Protein AF-A0A7C1ZJC0-F1 (afdb_monomer)

Foldseek 3Di:
DPDDDPVVVVVVVLVCVVVQDDPDNLLVVLVVVLVCCVVVVDVADEEEDLDLSSRVSNLVHPRHAAYEYADELADDSPSVVCVCVVSNHHYHHPPNCVVVCVPPCNPPDDDDDDDDDPVVVVVVVVVVVVVVVVVPDDPDDPVVVVVSVVVNVVD

Secondary structure (DSSP, 8-state):
-PPP-HHHHHHHHHHHHHTT--SS-HHHHHHHHHHHHHTTS-S-EEEE-S-HHHHHHHTTSTTEEEEEEE-SSSS--HHHHHHHHHTT-EEEEE-TTGGGTTSTTTTS-S-------HHHHHHHHHHHHHHHHTTSSPPPPHHHHHHHHHHHHH-

Nearest PDB structures (foldseek):
  1pz0-assembly1_A  TM=6.817E-01  e=5.877E-03  Bacillus subtilis
  4ip7-assembly1_B  TM=6.022E-01  e=1.145E+00  Homo sapiens
  1aqf-assembly2_E  TM=4.657E-01  e=8.931E-01  Oryctolagus cuniculus
  4qg9-assembly1_A  TM=6.695E-01  e=3.957E+00  Homo sapiens
  5sdt-assembly1_A  TM=4.606E-01  e=2.902E+00  Homo sapiens

Sequence (155 aa):
MEPVDDQESMKIIDMAIDLGINLFDTAEIRTNMAELVEGGIVRWYDWSTDRPHQLKVFLKGEHCTATEQDFNIFPDKAETLTMCEGNNLASLNRRPLACGALTENSRLGSGSAVSGGGEEIQKKLAAVRENCEALTFEPLNQTQMDEIELIKKGA

Mean predicted aligned error: 10.47 Å

pLDDT: mean 84.38, std 14.46, range [41.31, 98.38]

Solvent-accessible surface area (backbone atoms only — not comparable to full-atom values): 9472 Å² total; per-residue (Å²): 130,81,84,81,55,67,71,61,52,49,51,51,50,52,48,37,44,77,73,66,58,59,102,59,60,64,63,55,52,48,50,55,52,48,52,36,36,76,70,62,76,38,91,63,48,65,49,79,50,86,46,58,76,61,51,61,59,44,71,75,39,95,53,49,48,36,35,34,28,79,40,37,82,80,63,89,51,67,68,53,50,50,52,22,66,78,65,72,30,46,79,42,63,39,53,60,41,59,88,42,64,74,41,100,59,66,77,72,65,85,82,70,91,72,80,96,47,75,67,59,54,53,53,52,51,51,52,52,49,53,54,54,58,69,67,68,67,75,84,80,51,72,70,59,51,53,50,50,55,51,51,55,77,74,109

Radius of gyration: 20.14 Å; Cα contacts (8 Å, |Δi|>4): 121; chains: 1; bounding box: 45×56×42 Å

Structure (mmCIF, N/CA/C/O backbone):
data_AF-A0A7C1ZJC0-F1
#
_entry.id   AF-A0A7C1ZJC0-F1
#
loop_
_atom_site.group_PDB
_atom_site.id
_atom_site.type_symbol
_atom_site.label_atom_id
_atom_site.label_alt_id
_atom_site.label_comp_id
_atom_site.label_asym_id
_atom_site.label_entity_id
_atom_site.label_seq_id
_atom_site.pdbx_PDB_ins_code
_atom_site.Cartn_x
_atom_site.Cartn_y
_atom_site.Cartn_z
_atom_site.occupancy
_atom_site.B_iso_or_equiv
_atom_site.auth_seq_id
_atom_site.auth_comp_id
_atom_site.auth_asym_id
_atom_site.auth_atom_id
_atom_site.pdbx_PDB_model_num
ATOM 1 N N . MET A 1 1 ? -8.094 40.039 -12.502 1.00 53.28 1 MET A N 1
ATOM 2 C CA . MET A 1 1 ? -8.137 38.936 -11.527 1.00 53.28 1 MET A CA 1
ATOM 3 C C . MET A 1 1 ? -6.715 38.788 -11.046 1.00 53.28 1 MET A C 1
ATOM 5 O O . MET A 1 1 ? -5.845 38.657 -11.900 1.00 53.28 1 MET A O 1
ATOM 9 N N . GLU A 1 2 ? -6.462 38.993 -9.757 1.00 65.00 2 GLU A N 1
ATOM 10 C CA . GLU A 1 2 ? -5.107 38.802 -9.237 1.00 65.00 2 GLU A CA 1
ATOM 11 C C . GLU A 1 2 ? -4.688 37.337 -9.427 1.00 65.00 2 GLU A C 1
ATOM 13 O O . GLU A 1 2 ? -5.559 36.458 -9.411 1.00 65.00 2 GLU A O 1
ATOM 18 N N . PRO A 1 3 ? -3.401 37.072 -9.705 1.00 76.75 3 PRO A N 1
ATOM 19 C CA . PRO A 1 3 ? -2.902 35.710 -9.814 1.00 76.75 3 PRO A CA 1
ATOM 20 C C . PRO A 1 3 ? -3.140 34.971 -8.492 1.00 76.75 3 PRO A C 1
ATOM 22 O O . PRO A 1 3 ? -2.880 35.510 -7.421 1.00 76.75 3 PRO A O 1
ATOM 25 N N . VAL A 1 4 ? -3.675 33.755 -8.582 1.00 76.12 4 VAL A N 1
ATOM 26 C CA . VAL A 1 4 ? -3.938 32.899 -7.419 1.00 76.12 4 VAL A CA 1
ATOM 27 C C . VAL A 1 4 ? -2.607 32.372 -6.883 1.00 76.12 4 VAL A C 1
ATOM 29 O O . VAL A 1 4 ? -1.786 31.891 -7.661 1.00 76.12 4 VAL A O 1
ATOM 32 N N . ASP A 1 5 ? -2.400 32.476 -5.571 1.00 87.19 5 ASP A N 1
ATOM 33 C CA . ASP A 1 5 ? -1.255 31.885 -4.878 1.00 87.19 5 ASP A CA 1
ATOM 34 C C . ASP A 1 5 ? -1.573 30.431 -4.491 1.00 87.19 5 ASP A C 1
ATOM 36 O O . ASP A 1 5 ? -2.455 30.144 -3.670 1.00 87.19 5 ASP A O 1
ATOM 40 N N . ASP A 1 6 ? -0.841 29.498 -5.095 1.00 84.12 6 ASP A N 1
ATOM 41 C CA . ASP A 1 6 ? -0.991 28.066 -4.846 1.00 84.12 6 ASP A CA 1
ATOM 42 C C . ASP A 1 6 ? -0.614 27.688 -3.401 1.00 84.12 6 ASP A C 1
ATOM 44 O O . ASP A 1 6 ? -1.220 26.783 -2.825 1.00 84.12 6 ASP A O 1
ATOM 48 N N . GLN A 1 7 ? 0.333 28.392 -2.765 1.00 79.12 7 GLN A N 1
ATOM 49 C CA . GLN A 1 7 ? 0.718 28.114 -1.376 1.00 79.12 7 GLN A CA 1
ATOM 50 C C . GLN A 1 7 ? -0.364 28.538 -0.383 1.00 79.12 7 GLN A C 1
ATOM 52 O O . GLN A 1 7 ? -0.603 27.847 0.612 1.00 79.12 7 GLN A O 1
ATOM 57 N N . GLU A 1 8 ? -1.021 29.667 -0.636 1.00 82.44 8 GLU A N 1
ATOM 58 C CA . GLU A 1 8 ? -2.151 30.125 0.172 1.00 82.44 8 GLU A CA 1
ATOM 59 C C . GLU A 1 8 ? -3.357 29.193 0.006 1.00 82.44 8 GLU A C 1
ATOM 61 O O . GLU A 1 8 ? -3.970 28.780 0.993 1.00 82.44 8 GLU A O 1
ATOM 66 N N . SER A 1 9 ? -3.626 28.770 -1.231 1.00 80.94 9 SER A N 1
ATOM 67 C CA . SER A 1 9 ? -4.691 27.815 -1.547 1.00 80.94 9 SER A CA 1
ATOM 68 C C . SER A 1 9 ? -4.506 26.485 -0.807 1.00 80.94 9 SER A C 1
ATOM 70 O O . SER A 1 9 ? -5.458 25.968 -0.220 1.00 80.94 9 SER A O 1
ATOM 72 N N . MET A 1 10 ? -3.277 25.958 -0.759 1.00 79.75 10 MET A N 1
ATOM 73 C CA . MET A 1 10 ? -2.966 24.722 -0.033 1.00 79.75 10 MET A CA 1
ATOM 74 C C . MET A 1 10 ? -3.175 24.856 1.477 1.00 79.75 10 MET A C 1
ATOM 76 O O . MET A 1 10 ? -3.800 23.986 2.075 1.00 79.75 10 MET A O 1
ATOM 80 N N . LYS A 1 11 ? -2.758 25.971 2.092 1.00 80.25 11 LYS A N 1
ATOM 81 C CA . LYS A 1 11 ? -2.987 26.213 3.529 1.00 80.25 11 LYS A CA 1
ATOM 82 C C . LYS A 1 11 ? -4.467 26.274 3.883 1.00 80.25 11 LYS A C 1
ATOM 84 O O . LYS A 1 11 ? -4.861 25.792 4.939 1.00 80.25 11 LYS A O 1
ATOM 89 N N . ILE A 1 12 ? -5.285 26.878 3.024 1.00 81.25 12 ILE A N 1
ATOM 90 C CA . ILE A 1 12 ? -6.733 26.965 3.236 1.00 81.25 12 ILE A CA 1
ATOM 91 C C . ILE A 1 12 ? -7.374 25.583 3.119 1.00 81.25 12 ILE A C 1
ATOM 93 O O . ILE A 1 12 ? -8.252 25.262 3.914 1.00 81.25 12 ILE A O 1
ATOM 97 N N . ILE A 1 13 ? -6.929 24.759 2.168 1.00 75.31 13 ILE A N 1
ATOM 98 C CA . ILE A 1 13 ? -7.394 23.375 2.029 1.00 75.31 13 ILE A CA 1
ATOM 99 C C . ILE A 1 13 ? -6.981 22.545 3.248 1.00 75.31 13 ILE A C 1
ATOM 101 O O . ILE A 1 13 ? -7.832 21.872 3.823 1.00 75.31 13 ILE A O 1
ATOM 105 N N . ASP A 1 14 ? -5.723 22.635 3.683 1.00 77.12 14 ASP A N 1
ATOM 106 C CA . ASP A 1 14 ? -5.231 21.940 4.876 1.00 77.12 14 ASP A CA 1
ATOM 107 C C . ASP A 1 14 ? -6.004 22.377 6.125 1.00 77.12 14 ASP A C 1
ATOM 109 O O . ASP A 1 14 ? -6.482 21.539 6.882 1.00 77.12 14 ASP A O 1
ATOM 113 N N . MET A 1 15 ? -6.237 23.681 6.290 1.00 79.44 15 MET A N 1
ATOM 114 C CA . MET A 1 15 ? -7.032 24.218 7.391 1.00 79.44 15 MET A CA 1
ATOM 115 C C . MET A 1 15 ? -8.500 23.786 7.305 1.00 79.44 15 MET A C 1
ATOM 117 O O . MET A 1 15 ? -9.101 23.468 8.322 1.00 79.44 15 MET A O 1
ATOM 121 N N . ALA A 1 16 ? -9.097 23.748 6.113 1.00 73.25 16 ALA A N 1
ATOM 122 C CA . ALA A 1 16 ? -10.458 23.259 5.918 1.00 73.25 16 ALA A CA 1
ATOM 123 C C . ALA A 1 16 ? -10.572 21.774 6.292 1.00 73.25 16 ALA A C 1
ATOM 125 O O . ALA A 1 16 ? -11.546 21.385 6.929 1.00 73.25 16 ALA A O 1
ATOM 126 N N . ILE A 1 17 ? -9.559 20.970 5.967 1.00 70.12 17 ILE A N 1
ATOM 127 C CA . ILE A 1 17 ? -9.466 19.558 6.351 1.00 70.12 17 ILE A CA 1
ATOM 128 C C . ILE A 1 17 ? -9.260 19.411 7.864 1.00 70.12 17 ILE A C 1
ATOM 130 O O . ILE A 1 17 ? -9.956 18.612 8.491 1.00 70.12 17 ILE A O 1
ATOM 134 N N . ASP A 1 18 ? -8.372 20.204 8.469 1.00 72.12 18 ASP A N 1
ATOM 135 C CA . ASP A 1 18 ? -8.158 20.242 9.923 1.00 72.12 18 ASP A CA 1
ATOM 136 C C . ASP A 1 18 ? -9.433 20.663 10.674 1.00 72.12 18 ASP A C 1
ATOM 138 O O . ASP A 1 18 ? -9.714 20.165 11.766 1.00 72.12 18 ASP A O 1
ATOM 142 N N . LEU A 1 19 ? -10.238 21.538 10.063 1.00 67.25 19 LEU A N 1
ATOM 143 C CA . LEU A 1 19 ? -11.550 21.974 10.544 1.00 67.25 19 LEU A CA 1
ATOM 144 C C . LEU A 1 19 ? -12.695 21.011 10.172 1.00 67.25 19 LEU A C 1
ATOM 146 O O . LEU A 1 19 ? -13.842 21.270 10.535 1.00 67.25 19 LEU A O 1
ATOM 150 N N . GLY A 1 20 ? -12.404 19.894 9.495 1.00 55.97 20 GLY A N 1
ATOM 151 C CA . GLY A 1 20 ? -13.347 18.796 9.258 1.00 55.97 20 GLY A CA 1
ATOM 152 C C . GLY A 1 20 ? -14.148 18.857 7.954 1.00 55.97 20 GLY A C 1
ATOM 153 O O . GLY A 1 20 ? -15.104 18.103 7.804 1.00 55.97 20 GLY A O 1
ATOM 154 N N . ILE A 1 21 ? -13.787 19.718 7.001 1.00 65.88 21 ILE A N 1
ATOM 155 C CA . ILE A 1 21 ? -14.431 19.796 5.684 1.00 65.88 21 ILE A CA 1
ATOM 156 C C . ILE A 1 21 ? -13.835 18.732 4.754 1.00 65.88 21 ILE A C 1
ATOM 158 O O . ILE A 1 21 ? -12.668 18.789 4.368 1.00 65.88 21 ILE A O 1
ATOM 162 N N . ASN A 1 22 ? -14.6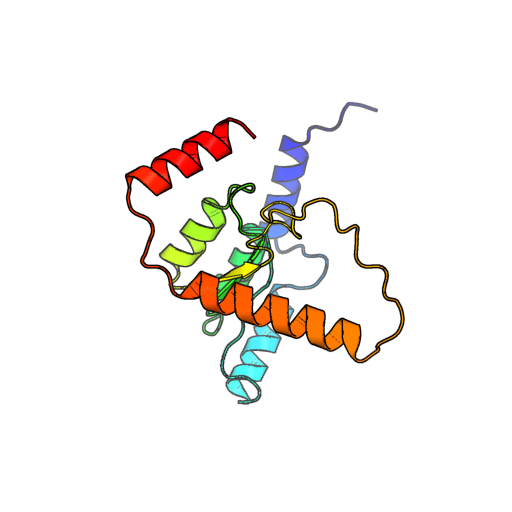63 17.782 4.331 1.00 62.59 22 ASN A N 1
ATOM 163 C CA . ASN A 1 22 ? -14.374 16.802 3.287 1.00 62.59 22 ASN A CA 1
ATOM 164 C C . ASN A 1 22 ? -15.616 16.661 2.370 1.00 62.59 22 ASN A C 1
ATOM 166 O O . ASN A 1 22 ? -16.750 16.868 2.789 1.00 62.59 22 ASN A O 1
ATOM 170 N N . LEU A 1 23 ? -15.418 16.389 1.071 1.00 50.97 23 LEU A N 1
ATOM 171 C CA . LEU A 1 23 ? -16.527 16.295 0.093 1.00 50.97 23 LEU A CA 1
ATOM 172 C C . LEU A 1 23 ? -17.325 14.972 0.222 1.00 50.97 23 LEU A C 1
ATOM 174 O O . LEU A 1 23 ? -18.394 14.824 -0.359 1.00 50.97 23 LEU A O 1
ATOM 178 N N . PHE A 1 24 ? -16.805 14.038 1.015 1.00 55.59 24 PHE A N 1
ATOM 179 C CA . PHE A 1 24 ? -17.445 12.841 1.554 1.00 55.59 24 PHE A CA 1
ATOM 180 C C . PHE A 1 24 ? -16.909 12.711 2.973 1.00 55.59 24 PHE A C 1
ATOM 182 O O . PHE A 1 24 ? -15.687 12.833 3.132 1.00 55.59 24 PHE A O 1
ATOM 189 N N . ASP A 1 25 ? -17.763 12.482 3.973 1.00 66.25 25 ASP A N 1
ATOM 190 C CA . ASP A 1 25 ? -17.308 12.405 5.357 1.00 66.25 25 ASP A CA 1
ATOM 191 C C . ASP A 1 25 ? -16.362 11.216 5.547 1.00 66.25 25 ASP A C 1
ATOM 193 O O . ASP A 1 25 ? -16.732 10.062 5.726 1.00 66.25 25 ASP A O 1
ATOM 197 N N . THR A 1 26 ? -15.071 11.497 5.405 1.00 71.38 26 THR A N 1
ATOM 198 C CA . THR A 1 26 ? -13.993 10.511 5.436 1.00 71.38 26 THR A CA 1
ATOM 199 C C . THR A 1 26 ? -13.913 9.900 6.837 1.00 71.38 26 THR A C 1
ATOM 201 O O . THR A 1 26 ? -13.519 8.746 7.000 1.00 71.38 26 THR A O 1
ATOM 204 N N . ALA A 1 27 ? -14.346 10.657 7.853 1.00 77.06 27 ALA A N 1
ATOM 205 C CA . ALA A 1 27 ? -14.518 10.155 9.203 1.00 77.06 27 ALA A CA 1
ATOM 206 C C . ALA A 1 27 ? -15.741 9.230 9.315 1.00 77.06 27 ALA A C 1
ATOM 208 O O . ALA A 1 27 ? -15.631 8.200 9.975 1.00 77.06 27 ALA A O 1
ATOM 209 N N . GLU A 1 28 ? -16.856 9.543 8.646 1.00 85.25 28 GLU A N 1
ATOM 210 C CA . GLU A 1 28 ? -18.032 8.660 8.567 1.00 85.25 28 GLU A CA 1
ATOM 211 C C . GLU A 1 28 ? -17.680 7.324 7.903 1.00 85.25 28 GLU A C 1
ATOM 213 O O . GLU A 1 28 ? -17.995 6.269 8.448 1.00 85.25 28 GLU A O 1
ATOM 218 N N . ILE A 1 29 ? -16.938 7.339 6.788 1.00 89.19 29 ILE A N 1
ATOM 219 C CA . ILE A 1 29 ? -16.467 6.106 6.134 1.00 89.19 29 ILE A CA 1
ATOM 220 C C . ILE A 1 29 ? -15.636 5.268 7.108 1.00 89.19 29 ILE A C 1
ATOM 222 O O . ILE A 1 29 ? -15.881 4.072 7.243 1.00 89.19 29 ILE A O 1
ATOM 226 N N . ARG A 1 30 ? -14.680 5.875 7.821 1.00 90.19 30 ARG A N 1
ATOM 227 C CA . ARG A 1 30 ? -13.877 5.166 8.829 1.00 90.19 30 ARG A CA 1
ATOM 228 C C . ARG A 1 30 ? -14.754 4.535 9.917 1.00 90.19 30 ARG A C 1
ATOM 230 O O . ARG A 1 30 ? -14.492 3.400 10.305 1.00 90.19 30 ARG A O 1
ATOM 237 N N . THR A 1 31 ? -15.770 5.250 10.402 1.00 91.19 31 THR A N 1
ATOM 238 C CA . THR A 1 31 ? -16.724 4.726 11.394 1.00 91.19 31 THR A CA 1
ATOM 239 C C . THR A 1 31 ? -17.480 3.522 10.841 1.00 91.19 31 THR A C 1
ATOM 241 O O . THR A 1 31 ? -17.463 2.466 11.464 1.00 91.19 31 THR A O 1
ATOM 244 N N . ASN A 1 32 ? -18.033 3.625 9.631 1.00 92.69 32 ASN A N 1
ATOM 245 C CA . ASN A 1 32 ? -18.734 2.513 8.988 1.00 92.69 32 ASN A CA 1
ATOM 246 C C . ASN A 1 32 ? -17.812 1.295 8.815 1.00 92.69 32 ASN A C 1
ATOM 248 O O . ASN A 1 32 ? -18.221 0.164 9.057 1.00 92.69 32 ASN A O 1
ATOM 252 N N . MET A 1 33 ? -16.543 1.503 8.450 1.00 95.12 33 MET A N 1
ATOM 253 C CA . MET A 1 33 ? -15.572 0.410 8.352 1.00 95.12 33 MET A CA 1
ATOM 254 C C . MET A 1 33 ? -15.277 -0.242 9.710 1.00 95.12 33 MET A C 1
ATOM 256 O O . MET A 1 33 ? -15.096 -1.457 9.761 1.00 95.12 33 MET A O 1
ATOM 260 N N . ALA A 1 34 ? -15.255 0.526 10.804 1.00 93.44 34 ALA A N 1
ATOM 261 C CA . ALA A 1 34 ? -15.121 -0.023 12.153 1.00 93.44 34 ALA A CA 1
ATOM 262 C C . ALA A 1 34 ? -16.332 -0.890 12.530 1.00 93.44 34 ALA A C 1
ATOM 264 O O . ALA A 1 34 ? -16.144 -2.014 12.985 1.00 93.44 34 ALA A O 1
ATOM 265 N N . GLU A 1 35 ? -17.555 -0.442 12.229 1.00 95.81 35 GLU A N 1
ATOM 266 C CA . GLU A 1 35 ? -18.773 -1.237 12.446 1.00 95.81 35 GLU A CA 1
ATOM 267 C C . GLU A 1 35 ? -18.755 -2.557 11.655 1.00 95.81 35 GLU A C 1
ATOM 269 O O . GLU A 1 35 ? -19.185 -3.596 12.158 1.00 95.81 35 GLU A O 1
ATOM 274 N N . LEU A 1 36 ? -18.209 -2.562 10.431 1.00 97.06 36 LEU A N 1
ATOM 275 C CA . LEU A 1 36 ? -18.035 -3.795 9.653 1.00 97.06 36 LEU A CA 1
ATOM 276 C C . LEU A 1 36 ? -17.019 -4.757 10.287 1.00 97.06 36 LEU A C 1
ATOM 278 O O . LEU A 1 36 ? -17.187 -5.975 10.167 1.00 97.06 36 LEU A O 1
ATOM 282 N N . VAL A 1 37 ? -15.974 -4.237 10.940 1.00 97.69 37 VAL A N 1
ATOM 283 C CA . VAL A 1 37 ? -15.004 -5.057 11.682 1.00 97.69 37 VAL A CA 1
ATOM 284 C C . VAL A 1 37 ? -15.638 -5.624 12.950 1.00 97.69 37 VAL A C 1
ATOM 286 O O . VAL A 1 37 ? -15.570 -6.832 13.175 1.00 97.69 37 VAL A O 1
ATOM 289 N N . GLU A 1 38 ? -16.318 -4.791 13.738 1.00 97.12 38 GLU A N 1
ATOM 290 C CA . GLU A 1 38 ? -17.031 -5.208 14.953 1.00 97.12 38 GLU A CA 1
ATOM 291 C C . GLU A 1 38 ? -18.128 -6.238 14.650 1.00 97.12 38 GLU A C 1
ATOM 293 O O . GLU A 1 38 ? -18.295 -7.219 15.377 1.00 97.12 38 GLU A O 1
ATOM 298 N N . GLY A 1 39 ? -18.832 -6.062 13.530 1.00 97.44 39 GLY A N 1
ATOM 299 C CA . GLY A 1 39 ? -19.819 -7.009 13.016 1.00 97.44 39 GLY A CA 1
ATOM 300 C C . GLY A 1 39 ? -19.221 -8.293 12.428 1.00 97.44 39 GLY A C 1
ATOM 301 O O . GLY A 1 39 ? -19.972 -9.190 12.045 1.00 97.44 39 GLY A O 1
ATOM 302 N N . GLY A 1 40 ? -17.892 -8.401 12.327 1.00 97.50 40 GLY A N 1
ATOM 303 C CA . GLY A 1 40 ? -17.191 -9.569 11.790 1.00 97.50 40 GLY A CA 1
ATOM 304 C C . GLY A 1 40 ? -17.339 -9.767 10.277 1.00 97.50 40 GLY A C 1
ATOM 305 O O . GLY A 1 40 ? -17.061 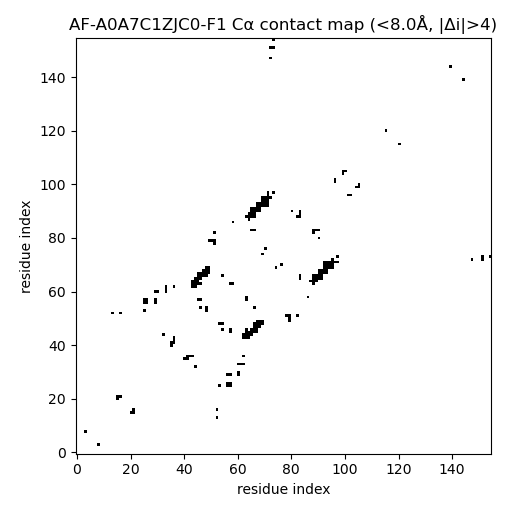-10.857 9.777 1.00 97.50 40 GLY A O 1
ATOM 306 N N . ILE A 1 41 ? -17.778 -8.740 9.541 1.00 98.38 41 ILE A N 1
ATOM 307 C CA . ILE A 1 41 ? -17.953 -8.779 8.079 1.00 98.38 41 ILE A CA 1
ATOM 308 C C . ILE A 1 41 ? -16.589 -8.724 7.385 1.00 98.38 41 ILE A C 1
ATOM 310 O O . ILE A 1 41 ? -16.349 -9.431 6.405 1.00 98.38 41 ILE A O 1
ATOM 314 N N . VAL A 1 42 ? -15.676 -7.915 7.922 1.00 97.31 42 VAL A N 1
ATOM 315 C CA . VAL A 1 42 ? -14.268 -7.856 7.516 1.00 97.31 42 VAL A CA 1
ATOM 316 C C . VAL A 1 42 ? -13.372 -7.981 8.745 1.00 97.31 42 VAL A C 1
ATOM 318 O O . VAL A 1 42 ? -13.799 -7.720 9.862 1.00 97.31 42 VAL A O 1
ATOM 321 N N . ARG A 1 43 ? -12.119 -8.410 8.558 1.00 97.25 43 ARG A N 1
ATOM 322 C CA . ARG A 1 43 ? -11.158 -8.526 9.674 1.00 97.25 43 ARG A CA 1
ATOM 323 C C . ARG A 1 43 ? -10.408 -7.224 9.947 1.00 97.25 43 ARG A C 1
ATOM 325 O O . ARG A 1 43 ? -10.108 -6.934 11.094 1.00 97.25 43 ARG A O 1
ATOM 332 N N . TRP A 1 44 ? -10.091 -6.495 8.881 1.00 96.94 44 TRP A N 1
ATOM 333 C CA . TRP A 1 44 ? -9.297 -5.268 8.872 1.00 96.94 44 TRP A CA 1
ATOM 334 C C . TRP A 1 44 ? -9.714 -4.425 7.670 1.00 96.94 44 TRP A C 1
ATOM 336 O O . TRP A 1 44 ? -10.326 -4.953 6.735 1.00 96.94 44 TRP A O 1
ATOM 346 N N . TYR A 1 45 ? -9.341 -3.151 7.676 1.00 96.12 45 TYR A N 1
ATOM 347 C CA . TYR A 1 45 ? -9.489 -2.274 6.521 1.00 96.12 45 TYR A CA 1
ATOM 348 C C . TYR A 1 45 ? -8.230 -1.435 6.293 1.00 96.12 45 TYR A C 1
ATOM 350 O O . TYR A 1 45 ? -7.327 -1.374 7.130 1.00 96.12 45 TYR A O 1
ATOM 358 N N . ASP A 1 46 ? -8.185 -0.783 5.140 1.00 95.06 46 ASP A N 1
ATOM 359 C CA . ASP A 1 46 ? -7.157 0.170 4.757 1.00 95.06 46 ASP A CA 1
ATOM 360 C C . ASP A 1 46 ? -7.770 1.347 3.987 1.00 95.06 46 ASP A C 1
ATOM 362 O O . ASP A 1 46 ? -8.991 1.458 3.834 1.00 95.06 46 ASP A O 1
ATOM 366 N N . TRP A 1 47 ? -6.910 2.261 3.544 1.00 94.12 47 TRP A N 1
ATOM 367 C CA . TRP A 1 47 ? -7.300 3.358 2.671 1.00 94.12 47 TRP A CA 1
ATOM 368 C C . TRP A 1 47 ? -6.336 3.466 1.490 1.00 94.12 47 TRP A C 1
ATOM 370 O O . TRP A 1 47 ? -5.119 3.530 1.669 1.00 94.12 47 TRP A O 1
ATOM 380 N N . SER A 1 48 ? -6.871 3.499 0.267 1.00 93.81 48 SER A N 1
ATOM 381 C CA . SER A 1 48 ? -6.072 3.768 -0.934 1.00 93.81 48 SER A CA 1
ATOM 382 C C . SER A 1 48 ? -5.997 5.276 -1.156 1.00 93.81 48 SER A C 1
ATOM 384 O O . SER A 1 48 ? -7.000 5.929 -1.454 1.00 93.81 48 SER A O 1
ATOM 386 N N . THR A 1 49 ? -4.813 5.860 -0.971 1.00 90.25 49 THR A N 1
ATOM 387 C CA . THR A 1 49 ? -4.583 7.292 -1.171 1.00 90.25 49 THR A CA 1
ATOM 388 C C . THR A 1 49 ? -3.113 7.605 -1.420 1.00 90.25 49 THR A C 1
ATOM 390 O O . THR A 1 49 ? -2.217 6.974 -0.875 1.00 90.25 49 THR A O 1
ATOM 393 N N . ASP A 1 50 ? -2.867 8.648 -2.211 1.00 89.50 50 ASP A N 1
ATOM 394 C CA . ASP A 1 50 ? -1.547 9.278 -2.341 1.00 89.50 50 ASP A CA 1
ATOM 395 C C . ASP A 1 50 ? -1.409 10.526 -1.460 1.00 89.50 50 ASP A C 1
ATOM 397 O O . ASP A 1 50 ? -0.426 11.255 -1.577 1.00 89.50 50 ASP A O 1
ATOM 401 N N . ARG A 1 51 ? -2.431 10.839 -0.655 1.00 89.31 51 ARG A N 1
ATOM 402 C CA . ARG A 1 51 ? -2.559 12.109 0.060 1.00 89.31 51 ARG A CA 1
ATOM 403 C C . ARG A 1 51 ? -2.373 11.892 1.563 1.00 89.31 51 ARG A C 1
ATOM 405 O O . ARG A 1 51 ? -3.295 11.389 2.213 1.00 89.31 51 ARG A O 1
ATOM 412 N N . PRO A 1 52 ? -1.247 12.341 2.147 1.00 89.62 52 PRO A N 1
ATOM 413 C CA . PRO A 1 52 ? -0.969 12.208 3.578 1.00 89.62 52 PRO A CA 1
ATOM 414 C C . PRO A 1 52 ? -2.107 12.699 4.481 1.00 89.62 52 PRO A C 1
ATOM 416 O O . PRO A 1 52 ? -2.476 12.022 5.438 1.00 89.62 52 PRO A O 1
ATOM 419 N N . HIS A 1 53 ? -2.739 13.832 4.155 1.00 86.69 53 HIS A N 1
ATOM 420 C CA . HIS A 1 53 ? -3.851 14.372 4.946 1.00 86.69 53 HIS A CA 1
ATOM 421 C C . HIS A 1 53 ? -5.071 13.437 5.008 1.00 86.69 53 HIS A C 1
ATOM 423 O O . HIS A 1 53 ? -5.747 13.391 6.032 1.00 86.69 53 HIS A O 1
ATOM 429 N N . GLN A 1 54 ? -5.340 12.648 3.962 1.00 87.31 54 GLN A N 1
ATOM 430 C CA . GLN A 1 54 ? -6.437 11.675 3.981 1.00 87.31 54 GLN A CA 1
ATOM 431 C C . GLN A 1 54 ? -6.077 10.465 4.843 1.00 87.31 54 GLN A C 1
ATOM 433 O O . GLN A 1 54 ? -6.893 10.020 5.647 1.00 87.31 54 GLN A O 1
ATOM 438 N N . LEU A 1 55 ? -4.835 9.980 4.741 1.00 90.81 55 LEU A N 1
ATOM 439 C CA . LEU A 1 55 ? -4.348 8.882 5.576 1.00 90.81 55 LEU A CA 1
ATOM 440 C C . LEU A 1 55 ? -4.396 9.240 7.073 1.00 90.81 55 LEU A C 1
ATOM 442 O O . LEU A 1 55 ? -4.783 8.403 7.887 1.00 90.81 55 LEU A O 1
ATOM 446 N N . LYS A 1 56 ? -4.119 10.501 7.447 1.00 90.56 56 LYS A N 1
ATOM 447 C CA . LYS A 1 56 ? -4.250 10.994 8.838 1.00 90.56 56 LYS A CA 1
ATOM 448 C C . LYS A 1 56 ? -5.653 10.798 9.426 1.00 90.56 56 LYS A C 1
ATOM 450 O O . LYS A 1 56 ? -5.782 10.656 10.641 1.00 90.56 56 LYS A O 1
ATOM 455 N N . VAL A 1 57 ? -6.707 10.779 8.607 1.00 89.44 57 VAL A N 1
ATOM 456 C CA . VAL A 1 57 ? -8.079 10.527 9.081 1.00 89.44 57 VAL A CA 1
ATOM 457 C C . VAL A 1 57 ? -8.264 9.059 9.471 1.00 89.44 57 VAL A C 1
ATOM 459 O O . VAL A 1 57 ? -8.834 8.782 10.532 1.00 89.44 57 VAL A O 1
ATOM 462 N N . PHE A 1 58 ? -7.756 8.135 8.651 1.00 91.25 58 PHE A N 1
ATOM 463 C CA . PHE A 1 58 ? -7.877 6.686 8.852 1.00 91.25 58 PHE A CA 1
ATOM 464 C C . PHE A 1 58 ? -6.917 6.136 9.905 1.00 91.25 58 PHE A C 1
ATOM 466 O O . PHE A 1 58 ? -7.291 5.213 10.620 1.00 91.25 58 PHE A O 1
ATOM 473 N N . LEU A 1 59 ? -5.759 6.773 10.103 1.00 89.88 59 LEU A N 1
ATOM 474 C CA . LEU A 1 59 ? -4.826 6.463 11.195 1.00 89.88 59 LEU A CA 1
ATOM 475 C C . LEU A 1 59 ? -5.445 6.554 12.595 1.00 89.88 59 LEU A C 1
ATOM 477 O O . LEU A 1 59 ? -4.934 5.966 13.540 1.00 89.88 59 LEU A O 1
ATOM 481 N N . LYS A 1 60 ? -6.549 7.290 12.743 1.00 88.56 60 LYS A N 1
ATOM 482 C CA . LYS A 1 60 ? -7.291 7.378 14.007 1.00 88.56 60 LYS A CA 1
ATOM 483 C C . LYS A 1 60 ? -8.180 6.154 14.272 1.00 88.56 60 LYS A C 1
ATOM 485 O O . LYS A 1 60 ? -8.819 6.105 15.315 1.00 88.56 60 LYS A O 1
ATOM 490 N N . GLY A 1 61 ? -8.302 5.229 13.320 1.00 89.81 61 GLY A N 1
ATOM 491 C CA . GLY A 1 61 ? -9.125 4.032 13.436 1.00 89.81 61 GLY A CA 1
ATOM 492 C C . GLY A 1 61 ? -8.309 2.821 13.877 1.00 89.81 61 GLY A C 1
ATOM 493 O O . GLY A 1 61 ? -7.309 2.491 13.250 1.00 89.81 61 GLY A O 1
ATOM 494 N N . GLU A 1 62 ? -8.768 2.122 14.917 1.00 89.38 62 GLU A N 1
ATOM 495 C CA . GLU A 1 62 ? -8.032 1.012 15.549 1.00 89.38 62 GLU A CA 1
ATOM 496 C C . GLU A 1 62 ? -7.798 -0.203 14.631 1.00 89.38 62 GLU A C 1
ATOM 498 O O . GLU A 1 62 ? -6.907 -1.012 14.885 1.00 89.38 62 GLU A O 1
ATOM 503 N N . HIS A 1 63 ? -8.576 -0.331 13.552 1.00 94.81 63 HIS A N 1
ATOM 504 C CA . HIS A 1 63 ? -8.515 -1.458 12.612 1.00 94.81 63 HIS A CA 1
ATOM 505 C C . HIS A 1 63 ? -7.942 -1.097 11.232 1.00 94.81 63 HIS A C 1
ATOM 507 O O . HIS A 1 63 ? -7.975 -1.933 10.325 1.00 94.81 63 HIS A O 1
ATOM 513 N N . CYS A 1 64 ? -7.421 0.124 11.062 1.00 96.06 64 CYS A N 1
ATOM 514 C CA . CYS A 1 64 ? -6.692 0.504 9.855 1.00 96.06 64 CYS A CA 1
ATOM 515 C C . CYS A 1 64 ? -5.283 -0.101 9.905 1.00 96.06 64 CYS A C 1
ATOM 517 O O . CYS A 1 64 ? -4.476 0.314 10.731 1.00 96.06 64 CYS A O 1
ATOM 519 N N . THR A 1 65 ? -4.970 -1.068 9.038 1.00 96.81 65 THR A N 1
ATOM 520 C CA . THR A 1 65 ? -3.681 -1.800 9.093 1.00 96.81 65 THR A CA 1
ATOM 521 C C . THR A 1 65 ? -2.750 -1.536 7.918 1.00 96.81 65 THR A C 1
ATOM 523 O O . THR A 1 65 ? -1.596 -1.965 7.934 1.00 96.81 65 THR A O 1
ATOM 526 N N . ALA A 1 66 ? -3.237 -0.869 6.875 1.00 97.25 66 ALA A N 1
ATOM 527 C CA . ALA A 1 66 ? -2.446 -0.572 5.692 1.00 97.25 66 ALA A CA 1
ATOM 528 C C . ALA A 1 66 ? -2.876 0.745 5.036 1.00 97.25 66 ALA A C 1
ATOM 530 O O . ALA A 1 66 ? -3.904 1.333 5.380 1.00 97.25 66 ALA A O 1
ATOM 531 N N . THR A 1 67 ? -2.082 1.187 4.069 1.00 96.88 67 THR A N 1
ATOM 532 C CA . THR A 1 67 ? -2.477 2.163 3.055 1.00 96.88 67 THR A CA 1
ATOM 533 C C . THR A 1 67 ? -1.989 1.660 1.705 1.00 96.88 67 THR A C 1
ATOM 535 O O . THR A 1 67 ? -0.862 1.175 1.594 1.00 96.88 67 THR A O 1
ATOM 538 N N . GLU A 1 68 ? -2.808 1.791 0.667 1.00 97.06 68 GLU A N 1
ATOM 539 C CA . GLU A 1 68 ? -2.347 1.575 -0.704 1.00 97.06 68 GLU A CA 1
ATOM 540 C C . GLU A 1 68 ? -1.953 2.915 -1.332 1.00 97.06 68 GLU A C 1
ATOM 542 O O . GLU A 1 68 ? -2.732 3.868 -1.308 1.00 97.06 68 GLU A O 1
ATOM 547 N N . GLN A 1 69 ? -0.751 3.001 -1.902 1.00 94.94 69 GLN A N 1
ATOM 548 C CA . GLN A 1 69 ? -0.214 4.220 -2.514 1.00 94.94 69 GLN A CA 1
ATOM 549 C C . GLN A 1 69 ? 0.477 3.921 -3.844 1.00 94.94 69 GLN A C 1
ATOM 551 O O . GLN A 1 69 ? 1.054 2.848 -4.030 1.00 94.94 69 GLN A O 1
ATOM 556 N N . ASP A 1 70 ? 0.408 4.864 -4.791 1.00 93.88 70 ASP A N 1
ATOM 557 C CA . ASP A 1 70 ? 1.224 4.803 -6.006 1.00 93.88 70 ASP A CA 1
ATOM 558 C C . ASP A 1 70 ? 2.686 4.907 -5.588 1.00 93.88 70 ASP A C 1
ATOM 560 O O . ASP A 1 70 ? 3.108 5.955 -5.093 1.00 93.88 70 ASP A O 1
ATOM 564 N N . PHE A 1 71 ? 3.437 3.816 -5.724 1.00 94.12 71 PHE A N 1
ATOM 565 C CA . PHE A 1 71 ? 4.822 3.788 -5.285 1.00 94.12 71 PHE A CA 1
ATOM 566 C C . PHE A 1 71 ? 5.684 2.947 -6.223 1.00 94.12 71 PHE A C 1
ATOM 568 O O . PHE A 1 71 ? 5.513 1.738 -6.381 1.00 94.12 71 PHE A O 1
ATOM 575 N N . ASN A 1 72 ? 6.604 3.649 -6.874 1.00 92.56 72 ASN A N 1
ATOM 576 C CA . ASN A 1 72 ? 7.625 3.156 -7.785 1.00 92.56 72 ASN A CA 1
ATOM 577 C C . ASN A 1 72 ? 8.832 4.106 -7.688 1.00 92.56 72 ASN A C 1
ATOM 579 O O . ASN A 1 72 ? 8.856 4.976 -6.819 1.00 92.56 72 ASN A O 1
ATOM 583 N N . ILE A 1 73 ? 9.835 3.962 -8.555 1.00 90.88 73 ILE A N 1
ATOM 584 C CA . ILE A 1 73 ? 11.060 4.765 -8.434 1.00 90.88 73 ILE A CA 1
ATOM 585 C C . ILE A 1 73 ? 10.848 6.268 -8.694 1.00 90.88 73 ILE A C 1
ATOM 587 O O . ILE A 1 73 ? 11.665 7.058 -8.239 1.00 90.88 73 ILE A O 1
ATOM 591 N N . PHE A 1 74 ? 9.783 6.680 -9.394 1.00 87.50 74 PHE A N 1
ATOM 592 C CA . PHE A 1 74 ? 9.583 8.080 -9.791 1.00 87.50 74 PHE A CA 1
ATOM 593 C C . PHE A 1 74 ? 8.996 8.989 -8.693 1.00 87.50 74 PHE A C 1
ATOM 595 O O . PHE A 1 74 ? 9.582 10.039 -8.436 1.00 87.50 74 PHE A O 1
ATOM 602 N N . PRO A 1 75 ? 7.847 8.676 -8.058 1.00 81.31 75 PRO A N 1
ATOM 603 C CA . PRO A 1 75 ? 7.252 9.571 -7.076 1.00 81.31 75 PRO A CA 1
ATOM 604 C C . PRO A 1 75 ? 7.999 9.524 -5.737 1.00 81.31 75 PRO A C 1
ATOM 606 O O . PRO A 1 75 ? 8.258 8.449 -5.196 1.00 81.31 75 PRO A O 1
ATOM 609 N N . ASP A 1 76 ? 8.257 10.696 -5.153 1.00 84.25 76 ASP A N 1
ATOM 610 C CA . ASP A 1 76 ? 8.661 10.791 -3.750 1.00 84.25 76 ASP A CA 1
ATOM 611 C C . ASP A 1 76 ? 7.445 10.551 -2.839 1.00 84.25 76 ASP 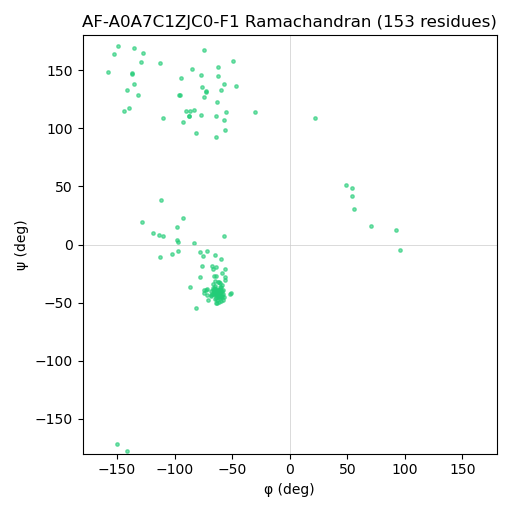A C 1
ATOM 613 O O . ASP A 1 76 ? 6.387 11.169 -2.995 1.00 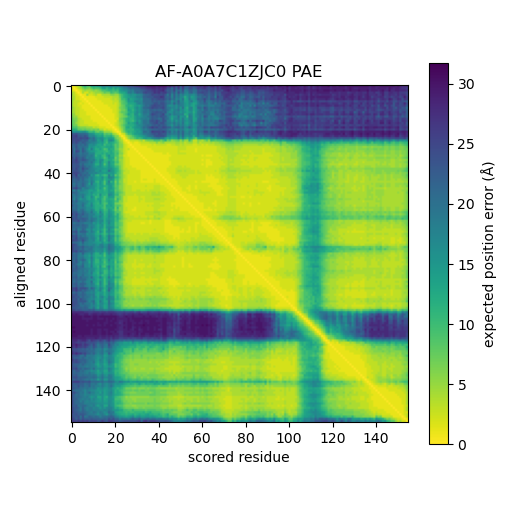84.25 76 ASP A O 1
ATOM 617 N N . LYS A 1 77 ? 7.594 9.608 -1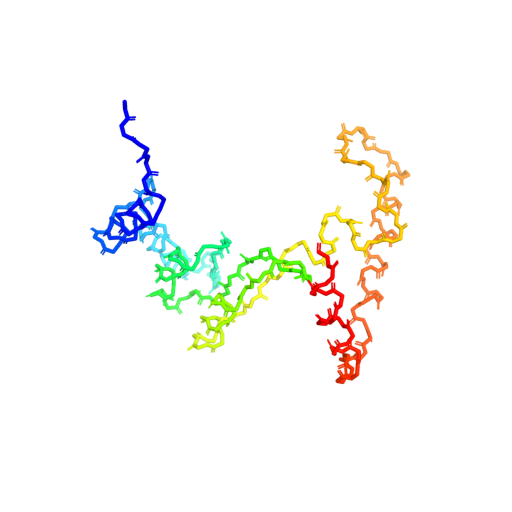.908 1.00 89.31 77 LYS A N 1
ATOM 618 C CA . LYS A 1 77 ? 6.561 9.165 -0.962 1.00 89.31 77 LYS A CA 1
ATOM 619 C C . LYS A 1 77 ? 7.0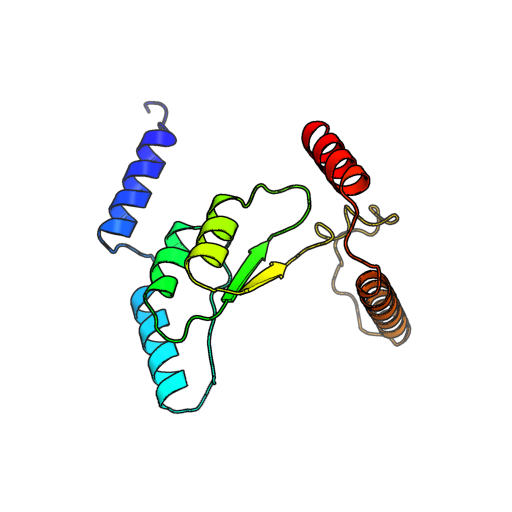55 9.193 0.484 1.00 89.31 77 LYS A C 1
ATOM 621 O O . LYS A 1 77 ? 6.453 8.553 1.346 1.00 89.31 77 LYS A O 1
ATOM 626 N N . ALA A 1 78 ? 8.123 9.944 0.770 1.00 91.00 78 ALA A N 1
ATOM 627 C CA . ALA A 1 78 ? 8.758 9.991 2.086 1.00 91.00 78 ALA A CA 1
ATOM 628 C C . ALA A 1 78 ? 7.777 10.279 3.237 1.00 91.00 78 ALA A C 1
ATOM 630 O O . ALA A 1 78 ? 7.844 9.616 4.272 1.00 91.00 78 ALA A O 1
ATOM 631 N N . GLU A 1 79 ? 6.836 11.217 3.064 1.00 92.94 79 GLU A N 1
ATOM 632 C CA . GLU A 1 79 ? 5.848 11.541 4.107 1.00 92.94 79 GLU A CA 1
ATOM 633 C C . GLU A 1 79 ? 4.924 10.351 4.401 1.00 92.94 79 GLU A C 1
ATOM 635 O O . GLU A 1 79 ? 4.778 9.953 5.556 1.00 92.94 79 GLU A O 1
ATOM 640 N N . THR A 1 80 ? 4.334 9.734 3.373 1.00 92.44 80 THR A N 1
ATOM 641 C CA . THR A 1 80 ? 3.430 8.587 3.549 1.00 92.44 80 THR A CA 1
ATOM 642 C C . THR A 1 80 ? 4.167 7.360 4.086 1.00 92.44 80 THR A C 1
ATOM 644 O O . THR A 1 80 ? 3.626 6.668 4.944 1.00 92.44 80 THR A O 1
ATOM 647 N N . LEU A 1 81 ? 5.411 7.114 3.662 1.00 94.75 81 LEU A N 1
ATOM 648 C CA . LEU A 1 81 ? 6.249 6.041 4.213 1.00 94.75 81 LEU A CA 1
ATOM 649 C C . LEU A 1 81 ? 6.569 6.271 5.691 1.00 94.75 81 LEU A C 1
ATOM 651 O O . LEU A 1 81 ? 6.366 5.372 6.500 1.00 94.75 81 LEU A O 1
ATOM 655 N N . THR A 1 82 ? 6.955 7.495 6.059 1.00 95.75 82 THR A N 1
ATOM 656 C CA . THR A 1 82 ? 7.195 7.876 7.461 1.00 95.75 82 THR A CA 1
ATOM 657 C C . THR A 1 82 ? 5.934 7.683 8.304 1.00 95.75 82 THR A C 1
ATOM 659 O O . THR A 1 82 ? 5.996 7.193 9.432 1.00 95.75 82 THR A O 1
ATOM 662 N N . MET A 1 83 ? 4.763 8.030 7.759 1.00 94.88 83 MET A N 1
ATOM 663 C CA . MET A 1 83 ? 3.484 7.766 8.417 1.00 94.88 83 MET A CA 1
ATOM 664 C C . MET A 1 83 ? 3.215 6.266 8.573 1.00 94.88 83 MET A C 1
ATOM 666 O O . MET A 1 83 ? 2.740 5.861 9.632 1.00 94.88 83 MET A O 1
ATOM 670 N N . CYS A 1 84 ? 3.515 5.443 7.565 1.00 95.81 84 CYS A N 1
ATOM 671 C CA . CYS A 1 84 ? 3.335 3.995 7.657 1.00 95.81 84 CYS A CA 1
ATOM 672 C C . CYS A 1 84 ? 4.227 3.388 8.742 1.00 95.81 84 CYS A C 1
ATOM 674 O O . CYS A 1 84 ? 3.730 2.694 9.627 1.00 95.81 84 CYS A O 1
ATOM 676 N N . GLU A 1 85 ? 5.520 3.715 8.720 1.00 96.31 85 GLU A N 1
ATOM 677 C CA . GLU A 1 85 ? 6.500 3.248 9.703 1.00 96.31 85 GLU A CA 1
ATOM 678 C C . GLU A 1 85 ? 6.126 3.678 11.125 1.00 96.31 85 GLU A C 1
ATOM 680 O O . GLU A 1 85 ? 6.071 2.849 12.033 1.00 96.31 85 GLU A O 1
ATOM 685 N N . GLY A 1 86 ? 5.795 4.959 11.319 1.00 96.00 86 GLY A N 1
ATOM 686 C CA . GLY A 1 86 ? 5.460 5.514 12.631 1.00 96.00 86 GLY A CA 1
ATOM 687 C C . GLY A 1 86 ? 4.157 4.988 13.240 1.00 96.00 86 GLY A C 1
ATOM 688 O O . GLY A 1 86 ? 3.966 5.113 14.447 1.00 96.00 86 GLY A O 1
ATOM 689 N N . ASN A 1 87 ? 3.272 4.398 12.431 1.00 95.00 87 ASN A N 1
ATOM 690 C CA . ASN A 1 87 ? 1.968 3.894 12.874 1.00 95.00 87 ASN A CA 1
ATOM 691 C C . ASN A 1 87 ? 1.802 2.380 12.676 1.00 95.00 87 ASN A C 1
ATOM 693 O O . ASN A 1 87 ? 0.696 1.871 12.840 1.00 95.00 87 ASN A O 1
ATOM 697 N N . ASN A 1 88 ? 2.876 1.655 12.338 1.00 95.00 88 ASN A N 1
ATOM 698 C CA . ASN A 1 88 ? 2.831 0.215 12.068 1.00 95.00 88 ASN A CA 1
ATOM 699 C C . ASN A 1 88 ? 1.788 -0.166 10.990 1.00 95.00 88 ASN A C 1
ATOM 701 O O . ASN A 1 88 ? 1.066 -1.154 11.127 1.00 95.00 88 ASN A O 1
ATOM 705 N N . LEU A 1 89 ? 1.700 0.631 9.918 1.00 96.62 89 LEU A N 1
ATOM 706 C CA . LEU A 1 89 ? 0.891 0.306 8.743 1.00 96.62 89 LEU A CA 1
ATOM 707 C C . LEU A 1 89 ? 1.732 -0.380 7.668 1.00 96.62 89 LEU A C 1
ATOM 709 O O . LEU A 1 89 ? 2.864 0.020 7.394 1.00 96.62 89 LEU A O 1
ATOM 713 N N . ALA A 1 90 ? 1.135 -1.345 6.970 1.00 97.56 90 ALA A N 1
ATOM 714 C CA . ALA A 1 90 ? 1.699 -1.839 5.721 1.00 97.56 90 ALA A CA 1
ATOM 715 C C . ALA A 1 90 ? 1.520 -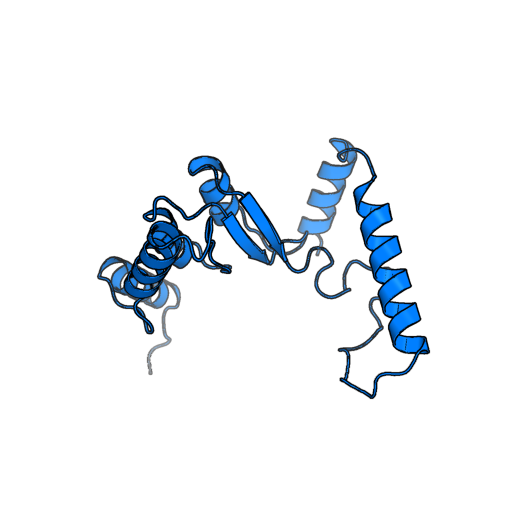0.805 4.592 1.00 97.56 90 ALA A C 1
ATOM 717 O O . ALA A 1 90 ? 0.419 -0.307 4.362 1.00 97.56 90 ALA A O 1
ATOM 718 N N . SER A 1 91 ? 2.592 -0.528 3.848 1.00 96.62 91 SER A N 1
ATOM 719 C CA . SER A 1 91 ? 2.517 0.192 2.573 1.00 96.62 91 SER A CA 1
ATOM 720 C C . SER A 1 91 ? 2.260 -0.800 1.441 1.00 96.62 91 SER A C 1
ATOM 722 O O . SER A 1 91 ? 3.140 -1.591 1.098 1.00 96.62 91 SER A O 1
ATOM 724 N N . LEU A 1 92 ? 1.068 -0.760 0.851 1.00 97.00 92 LEU A N 1
ATOM 725 C CA . LEU A 1 92 ? 0.731 -1.535 -0.340 1.00 97.00 92 LEU A CA 1
ATOM 726 C C . LEU A 1 92 ? 1.054 -0.704 -1.585 1.00 97.00 92 LEU A C 1
ATOM 728 O O . LEU A 1 92 ? 0.472 0.352 -1.828 1.00 97.00 92 LEU A O 1
ATOM 732 N N . ASN A 1 93 ? 2.013 -1.172 -2.378 1.00 95.38 93 ASN A N 1
ATOM 733 C CA . ASN A 1 93 ? 2.563 -0.389 -3.481 1.00 95.38 93 ASN A CA 1
ATOM 734 C C . ASN A 1 93 ? 1.804 -0.705 -4.771 1.00 95.38 93 ASN A C 1
ATOM 736 O O . ASN A 1 93 ? 2.011 -1.760 -5.379 1.00 95.38 93 ASN A O 1
ATOM 740 N N . ARG A 1 94 ? 0.945 0.214 -5.225 1.00 95.31 94 ARG A N 1
ATOM 741 C CA . ARG A 1 94 ? 0.342 0.113 -6.560 1.00 95.31 94 ARG A CA 1
ATOM 742 C C . ARG A 1 94 ? 1.272 0.710 -7.607 1.00 95.31 94 ARG A C 1
ATOM 744 O O . ARG A 1 94 ? 2.027 1.639 -7.341 1.00 95.31 94 ARG A O 1
ATOM 751 N N . ARG A 1 95 ? 1.165 0.179 -8.830 1.00 93.81 95 ARG A N 1
ATOM 752 C CA . ARG A 1 95 ? 1.969 0.576 -10.003 1.00 93.81 95 ARG A CA 1
ATOM 753 C C . ARG A 1 95 ? 3.494 0.523 -9.773 1.00 93.81 95 ARG A C 1
ATOM 755 O O . ARG A 1 95 ? 4.182 1.440 -10.217 1.00 93.81 95 ARG A O 1
ATOM 762 N N . PRO A 1 96 ? 4.053 -0.570 -9.217 1.00 93.12 96 PRO A N 1
ATOM 763 C CA . PRO A 1 96 ? 5.502 -0.689 -9.011 1.00 93.12 96 PRO A CA 1
ATOM 764 C C . PRO A 1 96 ? 6.311 -0.573 -10.315 1.00 93.12 96 PRO A C 1
ATOM 766 O O . PRO A 1 96 ? 7.454 -0.139 -10.290 1.00 93.12 96 PRO A O 1
ATOM 769 N N . LEU A 1 97 ? 5.700 -0.890 -11.466 1.00 93.00 97 LEU A N 1
ATOM 770 C CA . LEU A 1 97 ? 6.307 -0.780 -12.800 1.00 93.00 97 LEU A CA 1
ATOM 771 C C . LEU A 1 97 ? 5.934 0.511 -13.557 1.00 93.00 97 LEU A C 1
ATOM 773 O O . LEU A 1 97 ? 6.086 0.569 -14.779 1.00 93.00 97 LEU A O 1
ATOM 777 N N . ALA A 1 98 ? 5.379 1.517 -12.870 1.00 91.00 98 ALA A N 1
ATOM 778 C CA . ALA A 1 98 ? 4.964 2.802 -13.445 1.00 91.00 98 ALA A CA 1
ATOM 779 C C . ALA A 1 98 ? 4.108 2.650 -14.721 1.00 91.00 98 ALA A C 1
ATOM 781 O O . ALA A 1 98 ? 4.409 3.203 -15.778 1.00 91.00 98 ALA A O 1
ATOM 782 N N . CYS A 1 99 ? 3.055 1.829 -14.638 1.00 89.75 99 CYS A N 1
ATOM 783 C CA . CYS A 1 99 ? 2.176 1.507 -15.771 1.00 89.75 99 CYS A CA 1
ATOM 784 C C . CYS A 1 99 ? 2.910 0.923 -17.000 1.00 89.75 99 CYS A C 1
ATOM 786 O O . CYS A 1 99 ? 2.465 1.116 -18.128 1.00 89.75 99 CYS A O 1
ATOM 788 N N . GLY A 1 100 ? 4.019 0.207 -16.791 1.00 89.38 100 GLY A N 1
ATOM 789 C CA . GLY A 1 100 ? 4.808 -0.427 -17.851 1.00 89.38 100 GLY A CA 1
ATOM 790 C C . GLY A 1 100 ? 6.008 0.397 -18.324 1.00 89.38 100 GLY A C 1
ATOM 791 O O . GLY A 1 100 ? 6.807 -0.112 -19.108 1.00 89.38 100 GLY A O 1
ATOM 792 N N . ALA A 1 101 ? 6.185 1.628 -17.833 1.00 88.38 101 ALA A N 1
ATOM 793 C CA . ALA A 1 101 ? 7.342 2.457 -18.177 1.00 88.38 101 ALA A CA 1
ATOM 794 C C . ALA A 1 101 ? 8.675 1.851 -17.700 1.00 88.38 101 ALA A C 1
ATOM 796 O O . ALA A 1 101 ? 9.702 2.082 -18.328 1.00 88.38 101 ALA A O 1
ATOM 797 N N . LEU A 1 102 ? 8.647 1.042 -16.634 1.00 88.62 102 LEU A N 1
ATOM 798 C CA . LEU A 1 102 ? 9.812 0.326 -16.091 1.00 88.62 102 LEU A CA 1
ATOM 799 C C . LEU A 1 102 ? 9.962 -1.094 -16.655 1.00 88.62 102 LEU A C 1
ATOM 801 O O . LEU A 1 102 ? 10.562 -1.956 -16.025 1.00 88.62 102 LEU A O 1
ATOM 805 N N . THR A 1 103 ? 9.387 -1.356 -17.826 1.00 86.50 103 THR A N 1
ATOM 806 C CA . THR A 1 103 ? 9.573 -2.619 -18.547 1.00 86.50 103 THR A CA 1
ATOM 807 C C . THR A 1 103 ? 10.360 -2.359 -19.823 1.00 86.50 103 THR A C 1
ATOM 809 O O . THR A 1 103 ? 10.298 -1.266 -20.390 1.00 86.50 103 THR A O 1
ATOM 812 N N . GLU A 1 104 ? 11.037 -3.382 -20.343 1.00 75.81 104 GLU A N 1
ATOM 813 C CA . GLU A 1 104 ? 11.718 -3.316 -21.646 1.00 75.81 104 GLU A CA 1
ATOM 814 C C . GLU A 1 104 ? 10.749 -2.998 -22.809 1.00 75.81 104 GLU A C 1
ATOM 816 O O . GLU A 1 104 ? 11.167 -2.645 -23.911 1.00 75.81 104 GLU A O 1
ATOM 821 N N . ASN A 1 105 ? 9.436 -3.078 -22.556 1.00 60.66 105 ASN A N 1
ATOM 822 C CA . ASN A 1 105 ? 8.361 -3.007 -23.534 1.00 60.66 105 ASN A CA 1
ATOM 823 C C . ASN A 1 105 ? 7.510 -1.727 -23.415 1.00 60.66 105 ASN A C 1
ATOM 825 O O . ASN A 1 105 ? 6.297 -1.751 -23.646 1.00 60.66 105 ASN A O 1
ATOM 829 N N . SER A 1 106 ? 8.143 -0.587 -23.116 1.00 50.81 106 SER A N 1
ATOM 830 C CA . SER A 1 106 ? 7.538 0.753 -22.946 1.00 50.81 106 SER A CA 1
ATOM 831 C C . SER A 1 106 ? 6.730 1.300 -24.150 1.00 50.81 106 SER A C 1
ATOM 833 O O . SER A 1 106 ? 6.274 2.442 -24.138 1.00 50.81 106 SER A O 1
ATOM 835 N N . ARG A 1 107 ? 6.502 0.485 -25.193 1.00 42.28 107 ARG A N 1
ATOM 836 C CA . ARG A 1 107 ? 5.675 0.770 -26.381 1.00 42.28 107 ARG A CA 1
ATOM 837 C C . ARG A 1 107 ? 4.406 -0.075 -26.518 1.00 42.28 107 ARG A C 1
ATOM 839 O O . ARG A 1 107 ? 3.733 0.023 -27.544 1.00 42.28 107 ARG A O 1
ATOM 846 N N . LEU A 1 108 ? 4.027 -0.880 -25.528 1.00 43.34 108 LEU A N 1
ATOM 847 C CA . LEU A 1 108 ? 2.684 -1.463 -25.520 1.00 43.34 108 LEU A CA 1
ATOM 848 C C . LEU A 1 108 ? 1.707 -0.418 -24.978 1.00 43.34 108 LEU A C 1
ATOM 850 O O . LEU A 1 108 ? 1.594 -0.210 -23.775 1.00 43.34 108 LEU A O 1
ATOM 854 N N . GLY A 1 109 ? 1.070 0.284 -25.918 1.00 41.31 109 GLY A N 1
ATOM 855 C CA . GLY A 1 109 ? 0.111 1.351 -25.665 1.00 41.31 109 GLY A CA 1
ATOM 856 C C . GLY A 1 109 ? -0.971 0.9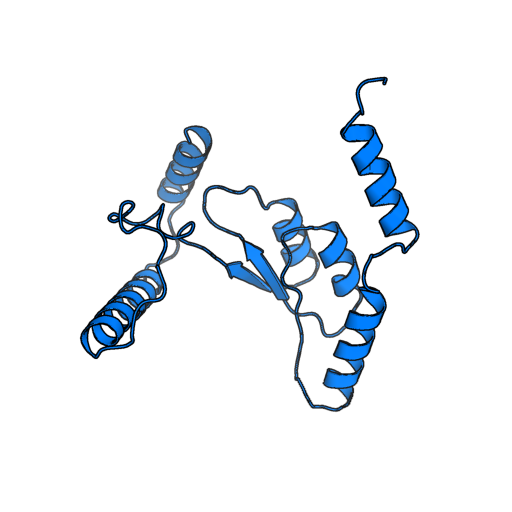74 -24.656 1.00 41.31 109 GLY A C 1
ATOM 857 O O . GLY A 1 109 ? -1.269 -0.203 -24.439 1.00 41.31 109 GLY A O 1
ATOM 858 N N . SER A 1 110 ? -1.550 2.019 -24.060 1.00 43.72 110 SER A N 1
ATOM 859 C CA . SER A 1 110 ? -2.758 1.981 -23.239 1.00 43.72 110 SER A CA 1
ATOM 860 C C . SER A 1 110 ? -3.690 0.866 -23.704 1.00 43.72 110 SER A C 1
ATOM 862 O O . SER A 1 110 ? -4.183 0.883 -24.832 1.00 43.72 110 SER A O 1
ATOM 864 N N . GLY A 1 111 ? -3.878 -0.139 -22.845 1.00 45.34 111 GLY A N 1
ATOM 865 C CA . GLY A 1 111 ? -4.724 -1.284 -23.139 1.00 45.34 111 GLY A CA 1
ATOM 866 C C . GLY A 1 111 ? -6.128 -0.810 -23.489 1.00 45.34 111 GLY A C 1
ATOM 867 O O . GLY A 1 111 ? -6.925 -0.510 -22.604 1.00 45.34 111 GLY A O 1
ATOM 868 N N . SER A 1 112 ? -6.429 -0.727 -24.786 1.00 41.34 112 SER A N 1
ATOM 869 C CA . SER A 1 112 ? -7.806 -0.702 -25.252 1.00 41.34 112 SER A CA 1
ATOM 870 C C . SER A 1 112 ? -8.417 -2.033 -24.853 1.00 41.34 112 SER A C 1
ATOM 872 O O . SER A 1 112 ? -7.905 -3.091 -25.219 1.00 41.34 112 SER A O 1
ATOM 874 N N . ALA A 1 113 ? -9.498 -1.973 -24.083 1.00 53.66 113 ALA A N 1
ATOM 875 C CA . ALA A 1 113 ? -10.342 -3.124 -23.831 1.00 53.66 113 ALA A CA 1
ATOM 876 C C . ALA A 1 113 ? -10.842 -3.661 -25.182 1.00 53.66 113 ALA A C 1
ATOM 878 O O . ALA A 1 113 ? -11.672 -3.022 -25.827 1.00 53.66 113 ALA A O 1
ATOM 879 N N . VAL A 1 114 ? -10.324 -4.809 -25.628 1.00 50.31 114 VAL A N 1
ATOM 880 C CA . VAL A 1 114 ? -10.810 -5.500 -26.829 1.00 50.31 114 VAL A CA 1
ATOM 881 C C . VAL A 1 114 ? -10.833 -7.010 -26.582 1.00 50.31 114 VAL A C 1
ATOM 883 O O . VAL A 1 114 ? -9.806 -7.618 -26.318 1.00 50.31 114 VAL A O 1
ATOM 886 N N . SER A 1 115 ? -12.056 -7.549 -26.652 1.00 50.94 115 SER A N 1
ATOM 887 C CA . SER A 1 115 ? -12.520 -8.947 -26.720 1.00 50.94 115 SER A CA 1
ATOM 888 C C . SER A 1 115 ? -11.591 -10.067 -26.226 1.00 50.94 115 SER A C 1
ATOM 890 O O . SER A 1 115 ? -10.676 -10.493 -26.929 1.00 50.94 115 SER A O 1
ATOM 892 N N . GLY A 1 116 ? -11.969 -10.645 -25.081 1.00 54.06 116 GLY A N 1
ATOM 893 C CA . GLY A 1 116 ? -11.343 -11.818 -24.480 1.00 54.06 116 GLY A CA 1
ATOM 894 C C . GLY A 1 116 ? -11.292 -13.030 -25.413 1.00 54.06 116 GLY A C 1
ATOM 895 O O . GLY A 1 116 ? -12.315 -13.624 -25.753 1.00 54.06 116 GLY A O 1
ATOM 896 N N . GLY A 1 117 ? -10.071 -13.413 -25.777 1.00 65.00 117 GLY A N 1
ATOM 897 C CA . GLY A 1 117 ? -9.726 -14.673 -26.430 1.00 65.00 117 GLY A CA 1
ATOM 898 C C . GLY A 1 117 ? -8.615 -15.397 -25.664 1.00 65.00 117 GLY A C 1
ATOM 899 O O . GLY A 1 117 ? -7.940 -14.809 -24.817 1.00 65.00 117 GLY A O 1
ATOM 900 N N . GLY A 1 118 ? -8.404 -16.685 -25.956 1.00 74.69 118 GLY A N 1
ATOM 901 C CA . GLY A 1 118 ? -7.420 -17.522 -25.251 1.00 74.69 118 GLY A CA 1
ATOM 902 C C . GLY A 1 118 ? -5.985 -16.974 -25.276 1.00 74.69 118 GLY A C 1
ATOM 903 O O . GLY A 1 118 ? -5.254 -17.151 -24.307 1.00 74.69 118 GLY A O 1
ATOM 904 N N . GLU A 1 119 ? -5.602 -16.254 -26.331 1.00 79.44 119 GLU A N 1
ATOM 905 C CA . GLU A 1 119 ? -4.280 -15.628 -26.471 1.00 79.44 119 GLU A CA 1
ATOM 906 C C . GLU A 1 119 ? -4.038 -14.499 -25.450 1.00 79.44 119 GLU A C 1
ATOM 908 O O . GLU A 1 119 ? -2.962 -14.411 -24.858 1.00 79.44 119 GLU A O 1
ATOM 913 N N . GLU A 1 120 ? -5.055 -13.683 -25.153 1.00 82.31 120 GLU A N 1
ATOM 914 C CA . GLU A 1 120 ? -4.953 -12.612 -24.152 1.00 82.31 120 GLU A CA 1
ATOM 915 C C . GLU A 1 120 ? -4.762 -13.185 -22.740 1.00 82.31 120 GLU A C 1
ATOM 917 O O . GLU A 1 120 ? -3.972 -12.668 -21.946 1.00 82.31 120 GLU A O 1
ATOM 922 N N . ILE A 1 121 ? -5.448 -14.294 -22.440 1.00 88.31 121 ILE A N 1
ATOM 923 C CA . ILE A 1 121 ? -5.282 -15.020 -21.177 1.00 88.31 121 ILE A CA 1
ATOM 924 C C . ILE A 1 121 ? -3.847 -15.541 -21.057 1.00 88.31 121 ILE A C 1
ATOM 926 O O . ILE A 1 121 ? -3.230 -15.356 -20.010 1.00 88.31 121 ILE A O 1
ATOM 930 N N . GLN A 1 122 ? -3.284 -16.131 -22.119 1.00 88.69 122 GLN A N 1
ATOM 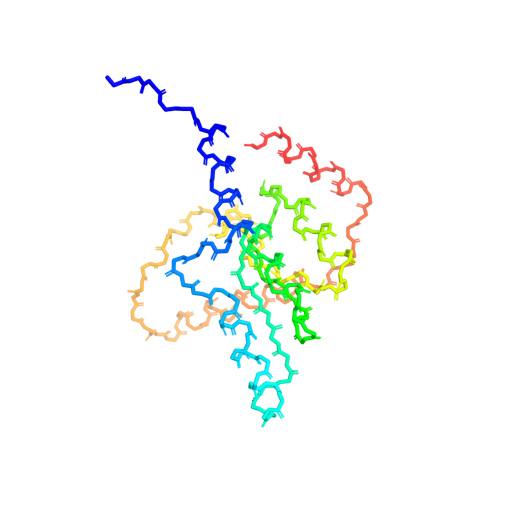931 C CA . GLN A 1 122 ? -1.893 -16.600 -22.101 1.00 88.69 122 GLN A CA 1
ATOM 932 C C . GLN A 1 122 ? -0.904 -15.457 -21.852 1.00 88.69 122 GLN A C 1
ATOM 934 O O . GLN A 1 122 ? 0.012 -15.607 -21.045 1.00 88.69 122 GLN A O 1
ATOM 939 N N . LYS A 1 123 ? -1.121 -14.287 -22.467 1.00 86.50 123 LYS A N 1
ATOM 940 C CA . LYS A 1 123 ? -0.280 -13.104 -22.239 1.00 86.50 123 LYS A CA 1
ATOM 941 C C . LYS A 1 123 ? -0.352 -12.611 -20.789 1.00 86.50 123 LYS A C 1
ATOM 943 O O . LYS A 1 123 ? 0.683 -12.324 -20.194 1.00 86.50 123 LYS A O 1
ATOM 948 N N . LYS A 1 124 ? -1.552 -12.551 -20.197 1.00 87.31 124 LYS A N 1
ATOM 949 C CA . LYS A 1 124 ? -1.731 -12.188 -18.778 1.00 87.31 124 LYS A CA 1
ATOM 950 C C . LYS A 1 124 ? -1.066 -13.201 -17.844 1.00 87.31 124 LYS A C 1
ATOM 952 O O . LYS A 1 124 ? -0.427 -12.798 -16.881 1.00 87.31 124 LYS A O 1
ATOM 957 N N . LEU A 1 125 ? -1.167 -14.498 -18.141 1.00 91.56 125 LEU A N 1
ATOM 958 C CA . LEU A 1 125 ? -0.505 -15.548 -17.361 1.00 91.56 125 LEU A CA 1
ATOM 959 C C . LEU A 1 125 ? 1.022 -15.450 -17.431 1.00 91.56 125 LEU A C 1
ATOM 961 O O . LEU A 1 125 ? 1.677 -15.620 -16.407 1.00 91.56 125 LEU A O 1
ATOM 965 N N . ALA A 1 126 ? 1.586 -15.158 -18.606 1.00 89.56 126 ALA A N 1
ATOM 966 C CA . ALA A 1 126 ? 3.021 -14.924 -18.753 1.00 89.56 126 ALA A CA 1
ATOM 967 C C . ALA A 1 126 ? 3.481 -13.727 -17.906 1.00 89.56 126 ALA A C 1
ATOM 969 O O . ALA A 1 126 ? 4.425 -13.867 -17.137 1.00 89.56 126 ALA A O 1
ATOM 970 N N . ALA A 1 127 ? 2.749 -12.607 -17.953 1.00 88.94 127 ALA A N 1
ATOM 971 C CA . ALA A 1 127 ? 3.051 -11.429 -17.138 1.00 88.94 127 ALA A CA 1
ATOM 972 C C . ALA A 1 127 ? 2.957 -11.710 -15.626 1.00 88.94 127 ALA A C 1
ATOM 974 O O . ALA A 1 127 ? 3.782 -11.235 -14.853 1.00 88.94 127 ALA A O 1
ATOM 975 N N . VAL A 1 128 ? 1.978 -12.509 -15.181 1.00 91.75 128 VAL A N 1
ATOM 976 C CA . VAL A 1 128 ? 1.889 -12.926 -13.770 1.00 91.75 128 VAL A CA 1
ATOM 977 C C . VAL A 1 128 ? 3.103 -13.765 -13.365 1.00 91.75 128 VAL A C 1
ATOM 979 O O . VAL A 1 128 ? 3.642 -13.545 -12.286 1.00 91.75 128 VAL A O 1
ATOM 982 N N . ARG A 1 129 ? 3.555 -14.695 -14.216 1.00 92.75 129 ARG A N 1
ATOM 983 C CA . ARG A 1 129 ? 4.744 -15.520 -13.937 1.00 92.75 129 ARG A CA 1
ATOM 984 C C . ARG A 1 129 ? 6.008 -14.677 -13.834 1.00 92.75 129 ARG A C 1
ATOM 986 O O . ARG A 1 129 ? 6.718 -14.812 -12.847 1.00 92.75 129 ARG A O 1
ATOM 993 N N . GLU A 1 130 ? 6.227 -13.783 -14.794 1.00 91.50 130 GLU A N 1
ATOM 994 C CA . GLU A 1 130 ? 7.357 -12.849 -14.791 1.00 91.50 130 GLU A CA 1
ATOM 995 C C . GLU A 1 130 ? 7.361 -11.988 -13.520 1.00 91.50 130 GLU A C 1
ATOM 997 O O . GLU A 1 130 ? 8.380 -11.893 -12.842 1.00 91.50 130 GLU A O 1
ATOM 1002 N N . ASN A 1 131 ? 6.201 -11.452 -13.120 1.00 91.31 131 ASN A N 1
ATOM 1003 C CA . ASN A 1 131 ? 6.074 -10.702 -11.870 1.00 91.31 131 ASN A CA 1
ATOM 1004 C C . ASN A 1 131 ? 6.398 -11.561 -10.638 1.00 91.31 131 ASN A C 1
ATOM 1006 O O . ASN A 1 131 ? 7.053 -11.084 -9.720 1.00 91.31 131 ASN A O 1
ATOM 1010 N N . CYS A 1 132 ? 5.940 -12.816 -10.591 1.00 92.69 132 CYS A N 1
ATOM 1011 C CA . CYS A 1 132 ? 6.248 -13.719 -9.483 1.00 92.69 132 CYS A CA 1
ATOM 1012 C C . CYS A 1 132 ? 7.740 -14.060 -9.420 1.00 92.69 132 CYS A C 1
ATOM 1014 O O . CYS A 1 132 ? 8.305 -14.054 -8.332 1.00 92.69 132 CYS A O 1
ATOM 1016 N N . GLU A 1 133 ? 8.381 -14.329 -10.558 1.00 91.75 133 GLU A N 1
ATOM 1017 C CA . GLU A 1 133 ? 9.826 -14.575 -10.647 1.00 91.75 133 GLU A CA 1
ATOM 1018 C C . GLU A 1 133 ? 10.616 -13.342 -10.194 1.00 91.75 133 GLU A C 1
ATOM 1020 O O . GLU A 1 133 ? 11.540 -13.458 -9.387 1.00 91.75 133 GLU A O 1
ATOM 1025 N N . ALA A 1 134 ? 10.178 -12.150 -10.604 1.00 88.69 134 ALA A N 1
ATOM 1026 C CA . ALA A 1 134 ? 10.739 -10.882 -10.162 1.00 88.69 134 ALA A CA 1
ATOM 1027 C C . ALA A 1 134 ? 10.540 -10.599 -8.661 1.00 88.69 134 ALA A C 1
ATOM 1029 O O . ALA A 1 134 ? 11.135 -9.664 -8.156 1.00 88.69 134 ALA A O 1
ATOM 1030 N N . LEU A 1 135 ? 9.757 -11.377 -7.912 1.00 89.50 135 LEU A N 1
ATOM 1031 C CA . LEU A 1 135 ? 9.655 -11.244 -6.450 1.00 89.50 135 LEU A CA 1
ATOM 1032 C C . LEU A 1 135 ? 10.562 -12.225 -5.693 1.00 89.50 135 LEU A C 1
ATOM 1034 O O . LEU A 1 135 ? 10.534 -12.256 -4.465 1.00 89.50 135 LEU A O 1
ATOM 1038 N N . THR A 1 136 ? 11.353 -13.037 -6.404 1.00 91.06 136 THR A N 1
ATOM 1039 C CA . THR A 1 136 ? 12.216 -14.066 -5.795 1.00 91.06 136 THR A CA 1
ATOM 1040 C C . THR A 1 136 ? 13.669 -13.635 -5.597 1.00 91.06 136 THR A C 1
ATOM 1042 O O . THR A 1 136 ? 14.442 -14.398 -5.019 1.00 91.06 136 THR A O 1
ATOM 1045 N N . PHE A 1 137 ? 14.067 -12.448 -6.069 1.00 86.44 137 PHE A N 1
ATOM 1046 C CA . PHE A 1 137 ? 15.437 -11.970 -5.890 1.00 86.44 137 PHE A CA 1
ATOM 1047 C C . PHE A 1 137 ? 15.664 -11.451 -4.460 1.00 86.44 137 PHE A C 1
ATOM 1049 O O . PHE A 1 137 ? 14.767 -10.888 -3.834 1.00 86.44 137 PHE A O 1
ATOM 1056 N N . GLU A 1 138 ? 16.876 -11.657 -3.944 1.00 90.12 138 GLU A N 1
ATOM 1057 C CA . GLU A 1 138 ? 17.287 -11.162 -2.625 1.00 90.12 138 GLU A CA 1
ATOM 1058 C C . GLU A 1 138 ? 17.257 -9.628 -2.569 1.00 90.12 138 GLU A C 1
ATOM 1060 O O . GLU A 1 138 ? 17.481 -8.993 -3.599 1.00 90.12 138 GLU A O 1
ATOM 1065 N N . PRO A 1 139 ? 17.051 -9.002 -1.394 1.00 91.38 139 PRO A N 1
ATOM 1066 C CA . PRO A 1 139 ? 17.081 -7.549 -1.274 1.00 91.38 139 PRO A CA 1
ATOM 1067 C C . PRO A 1 139 ? 18.291 -6.930 -1.981 1.00 91.38 139 PRO A C 1
ATOM 1069 O O . PRO A 1 139 ? 19.416 -7.427 -1.869 1.00 91.38 139 PRO A O 1
ATOM 1072 N N . LEU A 1 140 ? 18.052 -5.835 -2.706 1.00 92.81 140 LEU A N 1
ATOM 1073 C CA . LEU A 1 140 ? 19.111 -5.124 -3.414 1.00 92.81 140 LEU A CA 1
ATOM 1074 C C . LEU A 1 140 ? 20.207 -4.696 -2.435 1.00 92.81 140 LEU A C 1
ATOM 1076 O O . LEU A 1 140 ? 19.933 -4.232 -1.326 1.00 92.81 140 LEU A O 1
ATOM 1080 N N . ASN A 1 141 ? 21.461 -4.842 -2.854 1.00 95.19 141 ASN A N 1
ATOM 1081 C CA . ASN A 1 141 ? 22.585 -4.371 -2.058 1.00 95.19 141 ASN A CA 1
ATOM 1082 C C . ASN A 1 141 ? 22.701 -2.836 -2.120 1.00 95.19 141 ASN A C 1
ATOM 1084 O O . ASN A 1 141 ? 22.097 -2.180 -2.970 1.00 95.19 141 ASN A O 1
ATOM 1088 N N . GLN A 1 142 ? 23.513 -2.256 -1.232 1.00 95.56 142 GLN A N 1
ATOM 1089 C CA . GLN A 1 142 ? 23.652 -0.800 -1.136 1.00 95.56 142 GLN A CA 1
ATOM 1090 C C . GLN A 1 142 ? 24.106 -0.153 -2.452 1.00 95.56 142 GLN A C 1
ATOM 1092 O O . GLN A 1 142 ? 23.583 0.889 -2.823 1.00 95.56 142 GLN A O 1
ATOM 1097 N N . THR A 1 143 ? 25.020 -0.787 -3.193 1.00 96.75 143 THR A N 1
ATOM 1098 C CA . THR A 1 143 ? 25.491 -0.266 -4.486 1.00 96.75 143 THR A CA 1
ATOM 1099 C C . THR A 1 143 ? 24.352 -0.166 -5.498 1.00 96.75 143 THR A C 1
ATOM 1101 O O . THR A 1 143 ? 24.206 0.862 -6.149 1.00 96.75 143 THR A O 1
ATOM 1104 N N . GLN A 1 144 ? 23.500 -1.189 -5.583 1.00 94.75 144 GLN A N 1
ATOM 1105 C CA . GLN A 1 144 ? 22.324 -1.175 -6.458 1.00 94.75 144 GLN A CA 1
ATOM 1106 C C . GLN A 1 144 ? 21.311 -0.101 -6.033 1.00 94.75 144 GLN A C 1
ATOM 1108 O O . GLN A 1 144 ? 20.722 0.566 -6.880 1.00 94.75 144 GLN A O 1
ATOM 1113 N N . MET A 1 145 ? 21.121 0.099 -4.725 1.00 94.19 145 MET A N 1
ATOM 1114 C CA . MET A 1 145 ? 20.245 1.157 -4.207 1.00 94.19 145 MET A CA 1
ATOM 1115 C C . MET A 1 145 ? 20.778 2.558 -4.537 1.00 94.19 145 MET A C 1
ATOM 1117 O O . MET A 1 145 ? 20.011 3.424 -4.958 1.00 94.19 145 MET A O 1
ATOM 1121 N N . ASP A 1 146 ? 22.088 2.773 -4.411 1.00 94.06 146 ASP A N 1
ATOM 1122 C CA . ASP A 1 146 ? 22.736 4.044 -4.747 1.00 94.06 146 ASP A CA 1
ATOM 1123 C C . ASP A 1 146 ? 22.627 4.353 -6.254 1.00 94.06 146 ASP A C 1
ATOM 1125 O O . ASP A 1 146 ? 22.398 5.501 -6.646 1.00 94.06 146 ASP A O 1
ATOM 1129 N N . GLU A 1 147 ? 22.738 3.330 -7.109 1.00 93.81 147 GLU A N 1
ATOM 1130 C CA . GLU A 1 147 ? 22.520 3.448 -8.556 1.00 93.81 147 GLU A CA 1
ATOM 1131 C C . GLU A 1 147 ? 21.077 3.855 -8.888 1.00 93.81 147 GLU A C 1
ATOM 1133 O O . GLU A 1 147 ? 20.863 4.736 -9.723 1.00 93.81 147 GLU A O 1
ATOM 1138 N N . ILE A 1 148 ? 20.083 3.279 -8.204 1.00 91.50 148 ILE A N 1
ATOM 1139 C CA . ILE A 1 148 ? 18.674 3.672 -8.360 1.00 91.50 148 ILE A CA 1
ATOM 1140 C C . ILE A 1 148 ? 18.477 5.138 -7.966 1.00 91.50 148 ILE A C 1
ATOM 1142 O O . ILE A 1 148 ? 17.827 5.886 -8.696 1.00 91.50 148 ILE A O 1
ATOM 1146 N N . GLU A 1 149 ? 19.063 5.585 -6.856 1.00 89.50 149 GLU A N 1
ATOM 1147 C CA . GLU A 1 149 ? 18.995 6.991 -6.441 1.00 89.50 149 GLU A CA 1
ATOM 1148 C C . GLU A 1 149 ? 19.648 7.941 -7.455 1.00 89.50 149 GLU A C 1
ATOM 1150 O O . GLU A 1 149 ? 19.183 9.067 -7.650 1.00 89.50 149 GLU A O 1
ATOM 1155 N N . LEU A 1 150 ? 20.695 7.497 -8.154 1.00 88.88 150 LEU A N 1
ATOM 1156 C CA . LEU A 1 150 ? 21.275 8.265 -9.253 1.00 88.88 150 LEU A CA 1
ATOM 1157 C C . LEU A 1 150 ? 20.325 8.346 -10.457 1.00 88.88 150 LEU A C 1
ATOM 1159 O O . LEU A 1 150 ? 20.150 9.432 -11.010 1.00 88.88 150 LEU A O 1
ATOM 1163 N N . ILE A 1 151 ? 19.684 7.233 -10.834 1.00 86.31 151 ILE A N 1
ATOM 1164 C CA . ILE A 1 151 ? 18.682 7.196 -11.914 1.00 86.31 151 ILE A CA 1
ATOM 1165 C C . ILE A 1 151 ? 17.529 8.152 -11.598 1.00 86.31 151 ILE A C 1
ATOM 1167 O O . ILE A 1 151 ? 17.143 8.947 -12.452 1.00 86.31 151 ILE A O 1
ATOM 1171 N N . LYS A 1 152 ? 17.033 8.139 -10.356 1.00 84.31 152 LYS A N 1
ATOM 1172 C CA . LYS A 1 152 ? 15.956 9.027 -9.894 1.00 84.31 152 LYS A CA 1
ATOM 1173 C C . LYS A 1 152 ? 16.296 10.510 -10.020 1.00 84.31 152 LYS A C 1
ATOM 1175 O O . LYS A 1 152 ? 15.415 11.305 -10.309 1.00 84.31 152 LYS A O 1
ATOM 1180 N N . LYS A 1 153 ? 17.559 10.894 -9.812 1.00 80.56 153 LYS A N 1
ATOM 1181 C CA . LYS A 1 153 ? 18.019 12.290 -9.951 1.00 80.56 153 LYS A CA 1
ATOM 1182 C C . LYS A 1 153 ? 18.181 12.739 -11.406 1.00 80.56 153 LYS A C 1
ATOM 1184 O O . LYS A 1 153 ? 18.292 13.939 -11.647 1.00 80.56 153 LYS A O 1
ATOM 1189 N N . GLY A 1 154 ? 18.282 11.795 -12.343 1.00 68.75 154 GLY A N 1
ATOM 1190 C CA . GLY A 1 154 ? 18.493 12.060 -13.768 1.00 68.75 154 GLY A CA 1
ATOM 1191 C C . GLY A 1 154 ? 17.244 11.929 -14.647 1.00 68.75 154 GLY A C 1
ATOM 1192 O O . GLY A 1 154 ? 17.332 12.264 -15.829 1.00 68.75 154 GLY A O 1
ATOM 1193 N N . ALA A 1 155 ? 16.134 11.427 -14.100 1.00 60.44 155 ALA A N 1
ATOM 1194 C CA . ALA A 1 155 ? 14.828 11.297 -14.754 1.00 60.44 155 ALA A CA 1
ATOM 1195 C C . ALA A 1 155 ? 13.941 12.523 -14.487 1.00 60.44 155 ALA A C 1
ATOM 1197 O O . ALA A 1 155 ? 13.151 12.867 -15.396 1.00 60.44 155 ALA A O 1
#